Protein AF-A0A5Z4Q2I4-F1 (afdb_monomer_lite)

pLDDT: mean 87.1, std 11.75, range [50.88, 96.56]

Sequence (102 aa):
GKARRIKIDFIGYLKLREDFYNNDTKIYISFGRVLTKERPWFYTSLAMACYGDSTDRAELASFYKKLGYPKIATNLIFRLKGLASYTKKIKLAKMVIKKIFS

Secondary structure (DSSP, 8-state):
-HHHHHHHHHHHHHHIIIIISTT-HHHHHHHHHHHHHHS-HHHHHHHHHHH--HHHHHHHHHHHHHTT--HHHHHHHHHHHHHHHHHHHHHHHHHHHHHH--

Organism: Salmonella enterica (NCBI:txid28901)

Structure (mmCIF, N/CA/C/O backbone):
data_AF-A0A5Z4Q2I4-F1
#
_entry.id   AF-A0A5Z4Q2I4-F1
#
loop_
_atom_site.group_PDB
_atom_site.id
_atom_site.type_symbol
_atom_site.label_atom_id
_atom_site.label_alt_id
_atom_site.label_comp_id
_atom_site.label_asym_id
_atom_site.label_entity_id
_atom_site.label_seq_id
_atom_site.pdbx_PDB_ins_code
_atom_site.Cartn_x
_atom_site.Cartn_y
_atom_site.Cartn_z
_atom_site.occupancy
_atom_site.B_iso_or_equiv
_atom_site.auth_seq_id
_atom_site.auth_comp_id
_atom_site.auth_asym_id
_atom_site.auth_atom_id
_atom_site.pdbx_PDB_model_num
ATOM 1 N N . GLY A 1 1 ? 1.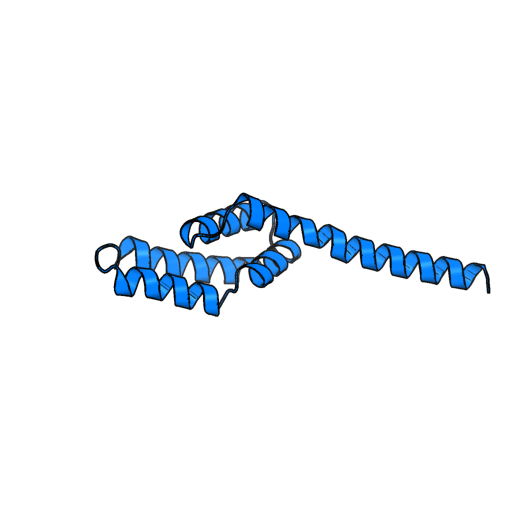033 11.913 -11.631 1.00 77.75 1 GLY A N 1
ATOM 2 C CA . GLY A 1 1 ? 1.287 10.600 -12.267 1.00 77.75 1 GLY A CA 1
ATOM 3 C C . GLY A 1 1 ? 0.501 9.486 -11.588 1.00 77.75 1 GLY A C 1
ATOM 4 O O . GLY A 1 1 ? -0.105 9.735 -10.550 1.00 77.75 1 GLY A O 1
ATOM 5 N N . LYS A 1 2 ? 0.503 8.271 -12.162 1.00 84.00 2 LYS A N 1
ATOM 6 C CA . LYS A 1 2 ? -0.246 7.100 -11.648 1.00 84.00 2 LYS A CA 1
ATOM 7 C C . LYS A 1 2 ? 0.137 6.727 -10.202 1.00 84.00 2 LYS A C 1
ATOM 9 O O . LYS A 1 2 ? -0.755 6.512 -9.392 1.00 84.00 2 LYS A O 1
ATOM 14 N N . ALA A 1 3 ? 1.430 6.755 -9.863 1.00 88.56 3 ALA A N 1
ATOM 15 C CA . ALA A 1 3 ? 1.936 6.507 -8.505 1.00 88.56 3 ALA A CA 1
ATOM 16 C C . ALA A 1 3 ? 1.361 7.486 -7.463 1.00 88.56 3 ALA A C 1
ATOM 18 O O . ALA A 1 3 ? 0.860 7.072 -6.421 1.00 88.56 3 ALA A O 1
ATOM 19 N N . ARG A 1 4 ? 1.323 8.786 -7.793 1.00 91.75 4 ARG A N 1
ATOM 20 C CA . ARG A 1 4 ? 0.747 9.823 -6.920 1.00 91.75 4 ARG A CA 1
ATOM 21 C C . ARG A 1 4 ? -0.736 9.590 -6.617 1.00 91.75 4 ARG A C 1
ATOM 23 O O . ARG A 1 4 ? -1.143 9.816 -5.487 1.00 91.75 4 ARG A O 1
ATOM 30 N N . ARG A 1 5 ? -1.536 9.132 -7.592 1.00 92.44 5 ARG A N 1
ATOM 31 C CA . ARG A 1 5 ? -2.962 8.825 -7.358 1.00 92.44 5 ARG A CA 1
ATOM 32 C C . ARG A 1 5 ? -3.128 7.672 -6.370 1.00 92.44 5 ARG A C 1
ATOM 34 O O . ARG A 1 5 ? -3.879 7.815 -5.421 1.00 92.44 5 ARG A O 1
ATOM 41 N N . ILE A 1 6 ? -2.343 6.603 -6.535 1.00 93.19 6 ILE A N 1
ATOM 42 C CA . ILE A 1 6 ? -2.311 5.489 -5.576 1.00 93.19 6 ILE A CA 1
ATOM 43 C C . ILE A 1 6 ? -1.991 6.019 -4.172 1.00 93.19 6 ILE A C 1
ATOM 45 O O . ILE A 1 6 ? -2.722 5.735 -3.233 1.00 93.19 6 ILE A O 1
ATOM 49 N N . LYS A 1 7 ? -0.944 6.840 -4.023 1.00 94.19 7 LYS A N 1
ATOM 50 C CA . LYS A 1 7 ? -0.565 7.413 -2.721 1.00 94.19 7 LYS A CA 1
ATOM 51 C C . LYS A 1 7 ? -1.680 8.231 -2.073 1.00 94.19 7 LYS A C 1
ATOM 53 O O . LYS A 1 7 ? -1.894 8.084 -0.877 1.00 94.19 7 LYS A O 1
ATOM 58 N N . ILE A 1 8 ? -2.382 9.063 -2.843 1.00 95.00 8 ILE A N 1
ATOM 59 C CA . ILE A 1 8 ? -3.495 9.875 -2.330 1.00 95.00 8 ILE A CA 1
ATOM 60 C C . ILE A 1 8 ? -4.593 8.981 -1.748 1.00 95.00 8 ILE A C 1
ATOM 62 O O . ILE A 1 8 ? -5.033 9.247 -0.633 1.00 95.00 8 ILE A O 1
ATOM 66 N N . ASP A 1 9 ? -4.970 7.904 -2.443 1.00 94.50 9 ASP A N 1
ATOM 67 C CA . ASP A 1 9 ? -5.983 6.970 -1.937 1.00 94.50 9 ASP A CA 1
ATOM 68 C C . ASP A 1 9 ? -5.531 6.359 -0.604 1.00 94.50 9 ASP A C 1
ATOM 70 O O . ASP A 1 9 ? -6.251 6.410 0.391 1.00 94.50 9 ASP A O 1
ATOM 74 N N . PHE A 1 10 ? -4.298 5.844 -0.548 1.00 95.38 10 PHE A N 1
ATOM 75 C CA . PHE A 1 10 ? -3.746 5.265 0.678 1.00 95.38 10 PHE A CA 1
ATOM 76 C C . PHE A 1 10 ? -3.717 6.260 1.836 1.00 95.38 10 PHE A C 1
ATOM 78 O O . PHE A 1 10 ? -4.139 5.916 2.937 1.00 95.38 10 PHE A O 1
ATOM 85 N N . ILE A 1 11 ? -3.246 7.484 1.595 1.00 94.81 11 ILE A N 1
ATOM 86 C CA . ILE A 1 11 ? -3.202 8.536 2.613 1.00 94.81 11 ILE A CA 1
ATOM 87 C C . ILE A 1 11 ? -4.616 8.855 3.098 1.00 94.81 11 ILE A C 1
ATOM 89 O O . ILE A 1 11 ? -4.835 8.888 4.302 1.00 94.81 11 ILE A O 1
ATOM 93 N N . GLY A 1 12 ? -5.579 9.040 2.192 1.00 94.31 12 GLY A N 1
ATOM 94 C CA . GLY A 1 12 ? -6.960 9.369 2.547 1.00 94.31 12 GLY A CA 1
ATOM 95 C C . GLY A 1 12 ? -7.616 8.287 3.403 1.00 94.31 12 GLY A C 1
ATOM 96 O O . GLY A 1 12 ? -8.062 8.560 4.514 1.00 94.31 12 GLY A O 1
ATOM 97 N N . TYR A 1 13 ? -7.616 7.042 2.928 1.00 93.94 13 TYR A N 1
ATOM 98 C CA . TYR A 1 13 ? -8.243 5.921 3.630 1.00 93.94 13 TYR A CA 1
ATOM 99 C C . TYR A 1 13 ? -7.559 5.584 4.962 1.00 93.94 13 TYR A C 1
ATOM 101 O O . TYR A 1 13 ? -8.242 5.287 5.946 1.00 93.94 13 TYR A O 1
ATOM 109 N N . LEU A 1 14 ? -6.221 5.622 5.016 1.00 94.00 14 LEU A N 1
ATOM 110 C CA . LEU A 1 14 ? -5.489 5.357 6.257 1.00 94.00 14 LEU A CA 1
ATOM 111 C C . LEU A 1 14 ? -5.669 6.490 7.267 1.00 94.00 14 LEU A C 1
ATOM 113 O O . LEU A 1 14 ? -5.885 6.204 8.437 1.00 94.00 14 LEU A O 1
ATOM 117 N N . LYS A 1 15 ? -5.660 7.750 6.826 1.00 93.50 15 LYS A N 1
ATOM 118 C CA . LYS A 1 15 ? -5.918 8.890 7.706 1.00 93.50 15 LYS A CA 1
ATOM 119 C C . LYS A 1 15 ? -7.338 8.853 8.263 1.00 93.50 15 LYS A C 1
ATOM 121 O O . LYS A 1 15 ? -7.527 9.014 9.458 1.00 93.50 15 LYS A O 1
ATOM 126 N N . LEU A 1 16 ? -8.336 8.561 7.423 1.00 91.81 16 LEU A N 1
ATOM 127 C CA . LEU A 1 16 ? -9.723 8.438 7.874 1.00 91.81 16 LEU A CA 1
ATOM 128 C C . LEU A 1 16 ? -9.866 7.384 8.973 1.00 91.81 16 LEU A C 1
ATOM 130 O O . LEU A 1 16 ? -10.428 7.670 10.028 1.00 91.81 16 LEU A O 1
ATOM 134 N N . ARG A 1 17 ? -9.327 6.178 8.763 1.00 93.06 17 ARG A N 1
ATOM 135 C CA . ARG A 1 17 ? -9.442 5.118 9.773 1.00 93.06 17 ARG A CA 1
ATOM 136 C C . ARG A 1 17 ? -8.604 5.396 11.028 1.00 93.06 17 ARG A C 1
ATOM 138 O O . ARG A 1 17 ? -9.071 5.085 12.113 1.00 93.06 17 ARG A O 1
ATOM 145 N N . GLU A 1 18 ? -7.393 5.940 10.897 1.00 92.50 18 GLU A N 1
ATOM 146 C CA . GLU A 1 18 ? -6.470 6.156 12.026 1.00 92.50 18 GLU A CA 1
ATOM 147 C C . GLU A 1 18 ? -6.856 7.376 12.872 1.00 92.50 18 GLU A C 1
ATOM 149 O O . GLU A 1 18 ? -6.786 7.296 14.096 1.00 92.50 18 GLU A O 1
ATOM 154 N N . ASP A 1 19 ? -7.312 8.462 12.247 1.00 92.25 19 ASP A N 1
ATOM 155 C CA . ASP A 1 19 ? -7.565 9.724 12.949 1.00 92.25 19 ASP A CA 1
ATOM 156 C C . ASP A 1 19 ? -9.005 9.814 13.478 1.00 92.25 19 ASP A C 1
ATOM 158 O O . ASP A 1 19 ? -9.223 10.328 14.571 1.00 92.25 19 ASP A O 1
ATOM 162 N N . PHE A 1 20 ? -9.996 9.319 12.724 1.00 89.75 20 PHE A N 1
ATOM 163 C CA . PHE A 1 20 ? -11.416 9.528 13.053 1.00 89.75 20 PHE A CA 1
ATOM 164 C C . PHE A 1 20 ? -12.105 8.292 13.632 1.00 89.75 20 PHE A C 1
ATOM 166 O O . PHE A 1 20 ? -13.031 8.424 14.428 1.00 89.75 20 PHE A O 1
ATOM 173 N N . TYR A 1 21 ? -11.673 7.091 13.240 1.00 90.50 21 TYR A N 1
ATOM 174 C CA . TYR A 1 21 ? -12.382 5.846 13.559 1.00 90.50 21 TYR A CA 1
ATOM 175 C C . TYR A 1 21 ? -11.523 4.831 14.319 1.00 90.50 21 TYR A C 1
ATOM 177 O O . TYR A 1 21 ? -11.831 3.643 14.294 1.00 90.50 21 TYR A O 1
ATOM 185 N N . ASN A 1 22 ? -10.459 5.258 15.010 1.00 91.06 22 ASN A N 1
ATOM 186 C CA . ASN A 1 22 ? -9.600 4.318 15.744 1.00 91.06 22 ASN A CA 1
ATOM 187 C C . ASN A 1 22 ? -10.333 3.582 16.885 1.00 91.06 22 ASN A C 1
ATOM 189 O O . ASN A 1 22 ? -9.966 2.454 17.205 1.00 91.06 22 ASN A O 1
ATOM 193 N N . ASN A 1 23 ? -11.389 4.192 17.435 1.00 92.94 23 ASN A N 1
ATOM 194 C CA . ASN A 1 23 ? -12.187 3.657 18.537 1.00 92.94 23 ASN A CA 1
ATOM 195 C C . ASN A 1 23 ? -13.343 2.765 18.051 1.00 92.94 23 ASN A C 1
ATOM 197 O O . ASN A 1 23 ? -13.903 2.009 18.842 1.00 92.94 23 ASN A O 1
ATOM 201 N N . ASP A 1 24 ? -13.699 2.819 16.760 1.00 94.06 24 ASP A N 1
ATOM 202 C CA . ASP A 1 24 ? -14.695 1.929 16.156 1.00 94.06 24 ASP A CA 1
ATOM 203 C C . ASP A 1 24 ? -13.996 0.861 15.311 1.00 94.06 24 ASP A C 1
ATOM 205 O O . ASP A 1 24 ? -13.718 1.036 14.122 1.00 94.06 24 ASP A O 1
ATOM 209 N N . THR A 1 25 ? -13.746 -0.295 15.923 1.00 92.88 25 THR A N 1
ATOM 210 C CA . THR A 1 25 ? -13.057 -1.419 15.279 1.00 92.88 25 THR A CA 1
ATOM 211 C C . THR A 1 25 ? -13.741 -1.884 13.988 1.00 92.88 25 THR A C 1
ATOM 213 O O . THR A 1 25 ? -13.061 -2.289 13.039 1.00 92.88 25 THR A O 1
ATOM 216 N N . LYS A 1 26 ? -15.080 -1.835 13.906 1.00 94.50 26 LYS A N 1
ATOM 217 C CA . LYS A 1 26 ? -15.812 -2.302 12.717 1.00 94.50 26 LYS A CA 1
ATOM 218 C C . LYS A 1 26 ? -15.583 -1.356 11.545 1.00 94.50 26 LYS A C 1
ATOM 220 O O . LYS A 1 26 ? -15.248 -1.815 10.445 1.00 94.50 26 LYS A O 1
ATOM 225 N N . ILE A 1 27 ? -15.722 -0.054 11.773 1.00 92.12 27 ILE A N 1
ATOM 226 C CA . ILE A 1 27 ? -15.488 0.970 10.751 1.00 92.12 27 ILE A CA 1
ATOM 227 C C . ILE A 1 27 ? -14.001 1.002 10.377 1.00 92.12 27 ILE A C 1
ATOM 229 O O . ILE A 1 27 ? -13.659 0.978 9.189 1.00 92.12 27 ILE A O 1
ATOM 233 N N . TYR A 1 28 ? -13.111 0.922 11.370 1.00 93.44 28 TYR A N 1
ATOM 234 C CA . TYR A 1 28 ? -11.663 0.869 11.184 1.00 93.44 28 TYR A CA 1
ATOM 235 C C . TYR A 1 28 ? -11.235 -0.246 10.225 1.00 93.44 28 TYR A C 1
ATOM 237 O O . TYR A 1 28 ? -10.441 -0.019 9.307 1.00 93.44 28 TYR A O 1
ATOM 245 N N . ILE A 1 29 ? -11.740 -1.467 10.423 1.00 93.31 29 ILE A N 1
ATOM 246 C CA . ILE A 1 29 ? -11.443 -2.614 9.553 1.00 93.31 29 ILE A CA 1
ATOM 247 C C . ILE A 1 29 ? -12.077 -2.425 8.169 1.00 93.31 29 ILE A C 1
ATOM 249 O O . ILE A 1 29 ? -11.456 -2.760 7.156 1.00 93.31 29 ILE A O 1
ATOM 253 N N . SER A 1 30 ? -13.291 -1.876 8.109 1.00 94.00 30 SER A N 1
ATOM 254 C CA . SER A 1 30 ? -14.036 -1.703 6.859 1.00 94.00 30 SER A CA 1
ATOM 255 C C . SER A 1 30 ? -13.316 -0.782 5.877 1.00 94.00 30 SER A C 1
ATOM 257 O O . SER A 1 30 ? -13.173 -1.153 4.713 1.00 94.00 30 SER A O 1
ATOM 259 N N . PHE A 1 31 ? -12.746 0.338 6.332 1.00 93.31 31 PHE A N 1
ATOM 260 C CA . PHE A 1 31 ? -11.941 1.209 5.467 1.00 93.31 31 PHE A CA 1
ATOM 261 C C . PHE A 1 31 ? -10.709 0.503 4.886 1.00 93.31 31 PHE A C 1
ATOM 263 O O . PHE A 1 31 ? -10.420 0.640 3.698 1.00 93.31 31 PHE A O 1
ATOM 270 N N . GLY A 1 32 ? -10.015 -0.317 5.685 1.00 92.88 32 GLY A N 1
ATOM 271 C CA . GLY A 1 32 ? -8.903 -1.132 5.185 1.00 92.88 32 GLY A CA 1
ATOM 272 C C . GLY A 1 32 ? -9.345 -2.148 4.122 1.00 92.88 32 GLY A C 1
ATOM 273 O O . GLY A 1 32 ? -8.652 -2.364 3.125 1.00 92.88 32 GLY A O 1
ATOM 274 N N . ARG A 1 33 ? -10.530 -2.748 4.292 1.00 94.00 33 ARG A N 1
ATOM 275 C CA . ARG A 1 33 ? -11.120 -3.679 3.316 1.00 94.00 33 ARG A CA 1
ATOM 276 C C . ARG A 1 33 ? -11.546 -2.986 2.022 1.00 94.00 33 ARG A C 1
ATOM 278 O O . ARG A 1 33 ? -11.315 -3.537 0.951 1.00 94.00 33 ARG A O 1
ATOM 285 N N . VAL A 1 34 ? -12.139 -1.797 2.101 1.00 95.25 34 VAL A N 1
ATOM 286 C CA . VAL A 1 34 ? -12.496 -1.003 0.913 1.00 95.25 34 VAL A CA 1
ATOM 287 C C . VAL A 1 34 ? -11.236 -0.647 0.128 1.00 95.25 34 VAL A C 1
ATOM 289 O O . VAL A 1 34 ? -11.134 -0.989 -1.049 1.00 95.25 34 VAL A O 1
ATOM 292 N N . LEU A 1 35 ? -10.221 -0.099 0.801 1.00 95.25 35 LEU A N 1
ATOM 293 C CA . LEU A 1 35 ? -8.951 0.255 0.170 1.00 95.25 35 LEU A CA 1
ATOM 294 C C . LEU A 1 35 ? -8.279 -0.949 -0.507 1.00 95.25 35 LEU A C 1
ATOM 296 O O . LEU A 1 35 ? -7.780 -0.831 -1.621 1.00 95.25 35 LEU A O 1
ATOM 300 N N . THR A 1 36 ? -8.278 -2.125 0.125 1.00 95.00 36 THR A N 1
ATOM 301 C CA . THR A 1 36 ? -7.680 -3.335 -0.474 1.00 95.00 36 THR A CA 1
ATOM 302 C C . THR A 1 36 ? -8.491 -3.915 -1.633 1.00 95.00 36 THR A C 1
ATOM 304 O O . THR A 1 36 ? -7.904 -4.575 -2.488 1.00 95.00 36 THR A O 1
ATOM 307 N N . LYS A 1 37 ? -9.800 -3.644 -1.720 1.00 95.38 37 LYS A N 1
ATOM 308 C CA . LYS A 1 37 ? -10.615 -3.961 -2.905 1.00 95.38 37 LYS A CA 1
ATOM 309 C C . LYS A 1 37 ? -10.334 -3.003 -4.064 1.00 95.38 37 LYS A C 1
ATOM 311 O O . LYS A 1 37 ? -10.180 -3.456 -5.193 1.00 95.38 37 LYS A O 1
ATOM 316 N N . GLU A 1 38 ? -10.230 -1.703 -3.794 1.00 94.00 38 GLU A N 1
ATOM 317 C CA . GLU A 1 38 ? -9.947 -0.681 -4.819 1.00 94.00 38 GLU A CA 1
ATOM 318 C C . GLU A 1 38 ? -8.493 -0.712 -5.308 1.00 94.00 38 GLU A C 1
ATOM 320 O O . GLU A 1 38 ? -8.192 -0.459 -6.480 1.00 94.00 38 GLU A O 1
ATOM 325 N N . ARG A 1 39 ? -7.574 -1.035 -4.396 1.00 94.44 39 ARG A N 1
ATOM 326 C CA . ARG A 1 39 ? -6.134 -1.144 -4.624 1.00 94.44 39 ARG A CA 1
ATOM 327 C C . ARG A 1 39 ? -5.641 -2.520 -4.166 1.00 94.44 39 ARG A C 1
ATOM 329 O O . ARG A 1 39 ? -4.956 -2.620 -3.139 1.00 94.44 39 ARG A O 1
ATOM 336 N N . PRO A 1 40 ? -5.934 -3.593 -4.930 1.00 95.50 40 PRO A N 1
ATOM 337 C CA . PRO A 1 40 ? -5.467 -4.937 -4.607 1.00 95.50 40 PRO A CA 1
ATOM 338 C C . PRO A 1 40 ? -3.953 -4.968 -4.438 1.00 95.50 40 PRO A C 1
ATOM 340 O O . PRO A 1 40 ? -3.229 -4.432 -5.282 1.00 95.50 40 PRO A O 1
ATOM 343 N N . TRP A 1 41 ? -3.486 -5.601 -3.359 1.00 95.56 41 TRP A N 1
ATOM 344 C CA . TRP A 1 41 ? -2.083 -5.592 -2.938 1.00 95.56 41 TRP A CA 1
ATOM 345 C C . TRP A 1 41 ? -1.119 -5.934 -4.072 1.00 95.56 41 TRP A C 1
ATOM 347 O O . TRP A 1 41 ? -0.289 -5.114 -4.453 1.00 95.56 41 TRP A O 1
ATOM 357 N N . PHE A 1 42 ? -1.293 -7.103 -4.684 1.00 93.12 42 PHE A N 1
ATOM 358 C CA . PHE A 1 42 ? -0.373 -7.592 -5.705 1.00 93.12 42 PHE A CA 1
ATOM 359 C C . PHE A 1 42 ? -0.299 -6.682 -6.943 1.00 93.12 42 PHE A C 1
ATOM 361 O O . PHE A 1 42 ? 0.781 -6.235 -7.337 1.00 93.12 42 PHE A O 1
ATOM 368 N N . TYR A 1 43 ? -1.450 -6.364 -7.542 1.00 90.62 43 TYR A N 1
ATOM 369 C CA . TYR A 1 43 ? -1.517 -5.577 -8.777 1.00 90.62 43 TYR A CA 1
ATOM 370 C C . TYR A 1 43 ? -1.081 -4.128 -8.575 1.00 90.62 43 TYR A C 1
ATOM 372 O O . TYR A 1 43 ? -0.382 -3.562 -9.416 1.00 90.62 43 TYR A O 1
ATOM 380 N N . THR A 1 44 ? -1.449 -3.535 -7.442 1.00 94.56 44 THR A N 1
ATOM 381 C CA . THR A 1 44 ? -1.059 -2.164 -7.109 1.00 94.56 44 THR A CA 1
ATOM 382 C C . THR A 1 44 ? 0.437 -2.082 -6.837 1.00 94.56 44 THR A C 1
ATOM 384 O O . THR A 1 44 ? 1.096 -1.164 -7.326 1.00 94.56 44 THR A O 1
ATOM 387 N N . SER A 1 45 ? 1.008 -3.066 -6.135 1.00 94.19 45 SER A N 1
ATOM 388 C CA . SER A 1 45 ? 2.453 -3.157 -5.940 1.00 94.19 45 SER A CA 1
ATOM 389 C C . SER A 1 45 ? 3.201 -3.310 -7.264 1.00 94.19 45 SER A C 1
ATOM 391 O O . SER A 1 45 ? 4.211 -2.638 -7.472 1.00 94.19 45 SER A O 1
ATOM 393 N N . LEU A 1 46 ? 2.690 -4.113 -8.200 1.00 91.44 46 LEU A N 1
ATOM 394 C CA . LEU A 1 46 ? 3.279 -4.242 -9.535 1.00 91.44 46 LEU A CA 1
ATOM 395 C C . LEU A 1 46 ? 3.188 -2.931 -10.336 1.00 91.44 46 LEU A C 1
ATOM 397 O O . LEU A 1 46 ? 4.166 -2.509 -10.955 1.00 91.44 46 LEU A O 1
ATOM 401 N N . ALA A 1 47 ? 2.044 -2.245 -10.288 1.00 90.81 47 ALA A N 1
ATOM 402 C CA . ALA A 1 47 ? 1.881 -0.937 -10.916 1.00 90.81 47 ALA A CA 1
ATOM 403 C C . ALA A 1 47 ? 2.857 0.094 -10.326 1.00 90.81 47 ALA A C 1
ATOM 405 O O . ALA A 1 47 ? 3.496 0.837 -11.073 1.00 90.81 47 ALA A O 1
ATOM 406 N N . MET A 1 48 ? 3.031 0.105 -9.004 1.00 93.12 48 MET A N 1
ATOM 407 C CA . MET A 1 48 ? 3.988 0.983 -8.336 1.00 93.12 48 MET A CA 1
ATOM 408 C C . MET A 1 48 ? 5.433 0.643 -8.699 1.00 93.12 48 MET A C 1
ATOM 410 O O . MET A 1 48 ? 6.241 1.545 -8.885 1.00 93.12 48 MET A O 1
ATOM 414 N N . ALA A 1 49 ? 5.760 -0.635 -8.899 1.00 91.00 49 ALA A N 1
ATOM 415 C CA . ALA A 1 49 ? 7.062 -1.025 -9.429 1.00 91.00 49 ALA A CA 1
ATOM 416 C C . ALA A 1 49 ? 7.322 -0.378 -10.799 1.00 91.00 49 ALA A C 1
ATOM 418 O O . ALA A 1 49 ? 8.427 0.091 -11.086 1.00 91.00 49 ALA A O 1
ATOM 419 N N . CYS A 1 5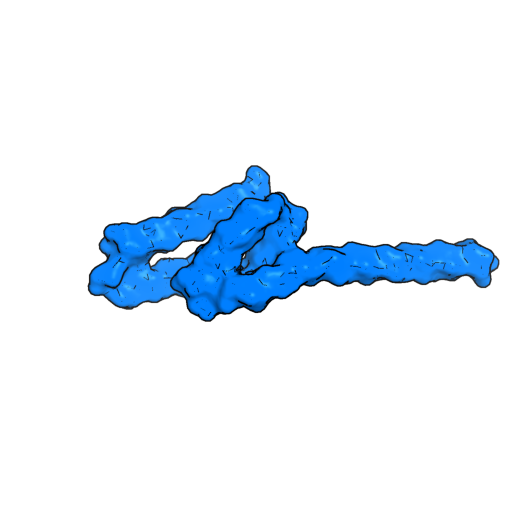0 ? 6.302 -0.352 -11.661 1.00 87.81 50 CYS A N 1
ATOM 420 C CA . CYS A 1 50 ? 6.383 0.202 -13.008 1.00 87.81 50 CYS A CA 1
ATOM 421 C C . CYS A 1 50 ? 6.500 1.728 -13.028 1.00 87.81 50 CYS A C 1
ATOM 423 O O . CYS A 1 50 ? 7.349 2.233 -13.764 1.00 87.81 50 CYS A O 1
ATOM 425 N N . TYR A 1 51 ? 5.684 2.425 -12.235 1.00 87.44 51 TYR A N 1
ATOM 426 C CA . TYR A 1 51 ? 5.464 3.870 -12.356 1.00 87.44 51 TYR A CA 1
ATOM 427 C C . TYR A 1 51 ? 5.992 4.724 -11.197 1.00 87.44 51 TYR A C 1
ATOM 429 O O . TYR A 1 51 ? 6.027 5.942 -11.349 1.00 87.44 51 TYR A O 1
ATOM 437 N N . GLY A 1 52 ? 6.321 4.127 -10.051 1.00 88.75 52 GLY A N 1
ATOM 438 C CA . GLY A 1 52 ? 6.805 4.830 -8.863 1.00 88.75 52 GLY A CA 1
ATOM 439 C C . GLY A 1 52 ? 8.326 4.811 -8.748 1.00 88.75 52 GLY A C 1
ATOM 440 O O . GLY A 1 52 ? 9.000 3.902 -9.249 1.00 88.75 52 GLY A O 1
ATOM 441 N N . ASP A 1 53 ? 8.866 5.810 -8.061 1.00 91.12 53 ASP A N 1
ATOM 442 C CA . ASP A 1 53 ? 10.282 5.862 -7.704 1.00 91.12 53 ASP A CA 1
ATOM 443 C C . ASP A 1 53 ? 10.594 4.980 -6.473 1.00 91.12 53 ASP A C 1
ATOM 445 O O . ASP A 1 53 ? 9.797 4.135 -6.050 1.00 91.12 53 ASP A O 1
ATOM 449 N N . SER A 1 54 ? 11.819 5.045 -5.946 1.00 90.06 54 SER A N 1
ATOM 450 C CA . SER A 1 54 ? 12.200 4.293 -4.737 1.00 90.06 54 SER A CA 1
ATOM 451 C C . SER A 1 54 ? 11.409 4.710 -3.497 1.00 90.06 54 SER A C 1
ATOM 453 O O . SER A 1 54 ? 11.075 3.851 -2.680 1.00 90.06 54 SER A O 1
ATOM 455 N N . THR A 1 55 ? 11.094 5.995 -3.373 1.00 93.81 55 THR A N 1
ATOM 456 C CA . THR A 1 55 ? 10.386 6.572 -2.229 1.00 93.81 55 THR A CA 1
ATOM 457 C C . THR A 1 55 ? 8.928 6.132 -2.236 1.00 93.81 55 THR A C 1
ATOM 459 O O . THR A 1 55 ? 8.444 5.582 -1.248 1.00 93.81 55 THR A O 1
ATOM 462 N N . ASP A 1 56 ? 8.260 6.229 -3.386 1.00 93.69 56 ASP A N 1
ATOM 463 C CA . ASP A 1 56 ? 6.883 5.776 -3.577 1.00 93.69 56 ASP A CA 1
ATOM 464 C C . ASP A 1 56 ? 6.718 4.286 -3.242 1.00 93.69 56 ASP A C 1
ATOM 466 O O . ASP A 1 56 ? 5.744 3.873 -2.607 1.00 93.69 56 ASP A O 1
ATOM 470 N N . ARG A 1 57 ? 7.697 3.461 -3.634 1.00 94.56 57 ARG A N 1
ATOM 471 C CA . ARG A 1 57 ? 7.728 2.029 -3.304 1.00 94.56 57 ARG A CA 1
ATOM 472 C C . ARG A 1 57 ? 7.885 1.795 -1.799 1.00 94.56 57 ARG A C 1
ATOM 474 O O . ARG A 1 57 ? 7.173 0.963 -1.234 1.00 94.56 57 ARG A O 1
ATOM 481 N N . ALA A 1 58 ? 8.791 2.521 -1.144 1.00 94.94 58 ALA A N 1
ATOM 482 C CA . ALA A 1 58 ? 9.027 2.396 0.293 1.00 94.94 58 ALA A CA 1
ATOM 483 C C . ALA A 1 58 ? 7.801 2.811 1.127 1.00 94.94 58 ALA A C 1
ATOM 485 O O . ALA A 1 58 ? 7.461 2.136 2.108 1.00 94.94 58 ALA A O 1
ATOM 486 N N . GLU A 1 59 ? 7.118 3.878 0.714 1.00 95.06 59 GLU A N 1
ATOM 487 C CA . GLU A 1 59 ? 5.866 4.331 1.317 1.00 95.06 59 GLU A CA 1
ATOM 488 C C . GLU A 1 59 ? 4.749 3.309 1.116 1.00 95.06 59 GLU A C 1
ATOM 490 O O . GLU A 1 59 ? 4.143 2.869 2.094 1.00 95.06 59 GLU A O 1
ATOM 495 N N . LEU A 1 60 ? 4.532 2.842 -0.119 1.00 96.12 60 LEU A N 1
ATOM 496 C CA . LEU A 1 60 ? 3.480 1.871 -0.418 1.00 96.12 60 LEU A CA 1
ATOM 497 C C . LEU A 1 60 ? 3.654 0.571 0.380 1.00 96.12 60 LEU A C 1
ATOM 499 O O . LEU A 1 60 ? 2.686 0.032 0.914 1.00 96.12 60 LEU A O 1
ATOM 503 N N . ALA A 1 61 ? 4.886 0.077 0.516 1.00 96.56 61 ALA A N 1
ATOM 504 C CA . ALA A 1 61 ? 5.158 -1.105 1.330 1.00 96.56 61 ALA A CA 1
ATOM 505 C C . ALA A 1 61 ? 4.885 -0.871 2.825 1.00 96.56 61 ALA A C 1
ATOM 507 O O . ALA A 1 61 ? 4.500 -1.797 3.539 1.00 96.56 61 ALA A O 1
ATOM 508 N N . SER A 1 62 ? 5.059 0.361 3.303 1.00 96.31 62 SER A N 1
ATOM 509 C CA . SER A 1 62 ? 4.734 0.738 4.681 1.00 96.31 62 SER A CA 1
ATOM 510 C C . SER A 1 62 ? 3.219 0.868 4.883 1.00 96.31 62 SER A C 1
ATOM 512 O O . SER A 1 62 ? 2.705 0.422 5.906 1.00 96.31 62 SER A O 1
ATOM 514 N N . PHE A 1 63 ? 2.483 1.369 3.890 1.00 95.88 63 PHE A N 1
ATOM 515 C CA . PHE A 1 63 ? 1.021 1.392 3.916 1.00 95.88 63 PHE A CA 1
ATOM 516 C C . PHE A 1 63 ? 0.410 -0.008 3.920 1.00 95.88 63 PHE A C 1
ATOM 518 O O . PHE A 1 63 ? -0.442 -0.309 4.752 1.00 95.88 63 PHE A O 1
ATOM 525 N N . TYR A 1 64 ? 0.880 -0.904 3.054 1.00 96.50 64 TYR A N 1
ATOM 526 C CA . TYR A 1 64 ? 0.400 -2.284 3.042 1.00 96.50 64 TYR A CA 1
ATOM 527 C C . TYR A 1 64 ? 0.750 -3.050 4.323 1.00 96.50 64 TYR A C 1
ATOM 529 O O . TYR A 1 64 ? -0.052 -3.873 4.764 1.00 96.50 64 TYR A O 1
ATOM 537 N N . LYS A 1 65 ? 1.864 -2.712 4.991 1.00 96.31 65 LYS A N 1
ATOM 538 C CA . LYS A 1 65 ? 2.174 -3.221 6.338 1.00 96.31 65 LYS A CA 1
ATOM 539 C C . LYS A 1 65 ? 1.072 -2.887 7.347 1.00 96.31 65 LYS A C 1
ATOM 541 O O . LYS A 1 65 ? 0.674 -3.765 8.105 1.00 96.31 65 LYS A O 1
ATOM 546 N N . LYS A 1 66 ? 0.524 -1.666 7.312 1.00 93.75 66 LYS A N 1
ATOM 547 C CA . LYS A 1 66 ? -0.615 -1.251 8.159 1.00 93.75 66 LYS A CA 1
ATOM 548 C C . LYS A 1 66 ? -1.922 -1.993 7.835 1.00 93.75 66 LYS A C 1
ATOM 550 O O . LYS A 1 66 ? -2.853 -1.998 8.635 1.00 93.75 66 LYS A O 1
ATOM 555 N N . LEU A 1 67 ? -2.006 -2.617 6.661 1.00 93.62 67 LEU A N 1
ATOM 556 C CA . LEU A 1 67 ? -3.152 -3.412 6.207 1.00 93.62 67 LEU A CA 1
ATOM 557 C C . LEU A 1 67 ? -2.949 -4.923 6.411 1.00 93.62 67 LEU A C 1
ATOM 559 O O . LEU A 1 67 ? -3.779 -5.705 5.958 1.00 93.62 67 LEU A O 1
ATOM 563 N N . GLY A 1 68 ? -1.864 -5.333 7.079 1.00 93.88 68 GLY A N 1
ATOM 564 C CA . GLY A 1 68 ? -1.571 -6.734 7.395 1.00 93.88 68 GLY A CA 1
ATOM 565 C C . GLY A 1 68 ? -0.690 -7.463 6.376 1.00 93.88 68 GLY A C 1
ATOM 566 O O . GLY A 1 68 ? -0.425 -8.649 6.546 1.00 93.88 68 GLY A O 1
ATOM 567 N N . TYR A 1 69 ? -0.190 -6.784 5.339 1.00 95.19 69 TYR A N 1
ATOM 568 C CA . TYR A 1 69 ? 0.685 -7.407 4.342 1.00 95.19 69 TYR A CA 1
ATOM 569 C C . TYR A 1 69 ? 2.166 -7.221 4.698 1.00 95.19 69 TYR A C 1
ATOM 571 O O . TYR A 1 69 ? 2.606 -6.099 4.959 1.00 95.19 69 TYR A O 1
ATOM 579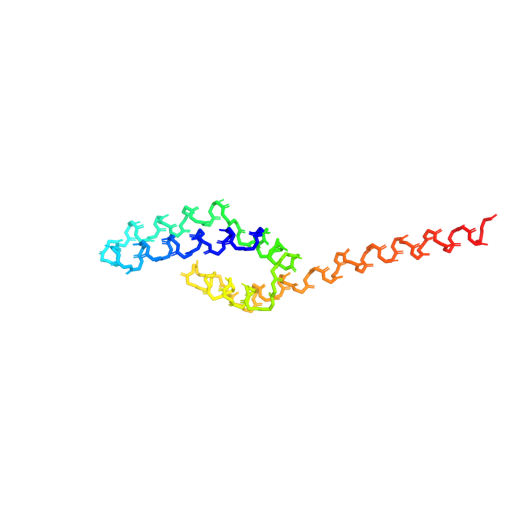 N N . PRO A 1 70 ? 2.999 -8.273 4.647 1.00 94.75 70 PRO A N 1
ATOM 580 C CA . PRO A 1 70 ? 4.413 -8.146 4.974 1.00 94.75 70 PRO A CA 1
ATOM 581 C C . PRO A 1 70 ? 5.156 -7.173 4.044 1.00 94.75 70 PRO A C 1
ATOM 583 O O . PRO A 1 70 ? 5.106 -7.277 2.811 1.00 94.75 70 PRO A O 1
ATOM 586 N N . LYS A 1 71 ? 5.941 -6.260 4.635 1.00 94.50 71 LYS A N 1
ATOM 587 C CA . LYS A 1 71 ? 6.794 -5.316 3.887 1.00 94.50 71 LYS A CA 1
ATOM 588 C C . LYS A 1 71 ? 7.795 -6.052 2.986 1.00 94.50 71 LYS A C 1
ATOM 590 O O . LYS A 1 71 ? 8.016 -5.643 1.850 1.00 94.50 71 LYS 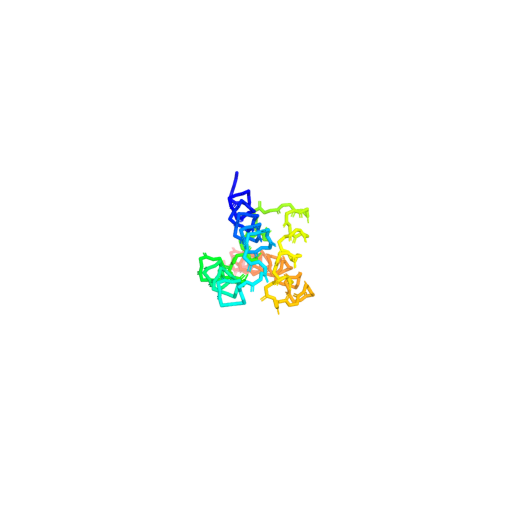A O 1
ATOM 595 N N . ILE A 1 72 ? 8.347 -7.169 3.469 1.00 93.62 72 ILE A N 1
ATOM 596 C CA . ILE A 1 72 ? 9.293 -8.025 2.731 1.00 93.62 72 ILE A CA 1
ATOM 597 C C . ILE A 1 72 ? 8.641 -8.594 1.464 1.00 93.62 72 ILE A C 1
ATOM 599 O O . ILE A 1 72 ? 9.199 -8.458 0.377 1.00 93.62 72 ILE A O 1
ATOM 603 N N . ALA A 1 73 ? 7.435 -9.158 1.583 1.00 93.31 73 ALA A N 1
ATOM 604 C CA . ALA A 1 73 ? 6.694 -9.699 0.444 1.00 93.31 73 ALA A CA 1
ATOM 605 C C . ALA A 1 73 ? 6.341 -8.601 -0.574 1.00 93.31 73 ALA A C 1
ATOM 607 O O . ALA A 1 73 ? 6.501 -8.782 -1.778 1.00 93.31 73 ALA A O 1
ATOM 608 N N . THR A 1 74 ? 5.950 -7.420 -0.093 1.00 94.25 74 THR A N 1
ATOM 609 C CA . THR A 1 74 ? 5.661 -6.269 -0.963 1.00 94.25 74 THR A CA 1
ATOM 610 C C . THR A 1 74 ? 6.903 -5.819 -1.741 1.00 94.25 74 THR A C 1
ATOM 612 O O . THR A 1 74 ? 6.845 -5.589 -2.949 1.00 94.25 74 THR A O 1
ATOM 615 N N . ASN A 1 75 ? 8.058 -5.772 -1.073 1.00 93.19 75 ASN A N 1
ATOM 616 C CA . ASN A 1 75 ? 9.335 -5.451 -1.707 1.00 93.19 75 ASN A CA 1
ATOM 617 C C . ASN A 1 75 ? 9.766 -6.501 -2.739 1.00 93.19 75 ASN A C 1
ATOM 619 O O . ASN A 1 75 ? 10.370 -6.143 -3.752 1.00 93.19 75 ASN A O 1
ATOM 623 N N . LEU A 1 76 ? 9.446 -7.779 -2.514 1.00 92.38 76 LEU A N 1
ATOM 624 C CA . LEU A 1 76 ? 9.686 -8.841 -3.489 1.00 92.38 76 LEU A CA 1
ATOM 625 C C . LEU A 1 76 ? 8.880 -8.601 -4.774 1.00 92.38 76 LEU A C 1
ATOM 627 O O . LEU A 1 76 ? 9.444 -8.684 -5.864 1.00 92.38 76 LEU A O 1
ATOM 631 N N . ILE A 1 77 ? 7.606 -8.204 -4.658 1.00 92.25 77 ILE A N 1
ATOM 632 C CA . ILE A 1 77 ? 6.753 -7.882 -5.816 1.00 92.25 77 ILE A CA 1
ATOM 633 C C . ILE A 1 77 ? 7.358 -6.746 -6.649 1.00 92.25 77 ILE A C 1
ATOM 635 O O . ILE A 1 77 ? 7.370 -6.818 -7.878 1.00 92.25 77 ILE A O 1
ATOM 639 N N . PHE A 1 78 ? 7.945 -5.727 -6.014 1.00 91.12 78 PHE A N 1
ATOM 640 C CA . PHE A 1 78 ? 8.597 -4.638 -6.749 1.00 91.12 78 PHE A CA 1
ATOM 641 C C . PHE A 1 78 ? 9.763 -5.099 -7.627 1.00 91.12 78 PHE A C 1
ATOM 643 O O . PHE A 1 78 ? 10.037 -4.487 -8.662 1.00 91.12 78 PHE A O 1
ATOM 650 N N . ARG A 1 79 ? 10.441 -6.187 -7.248 1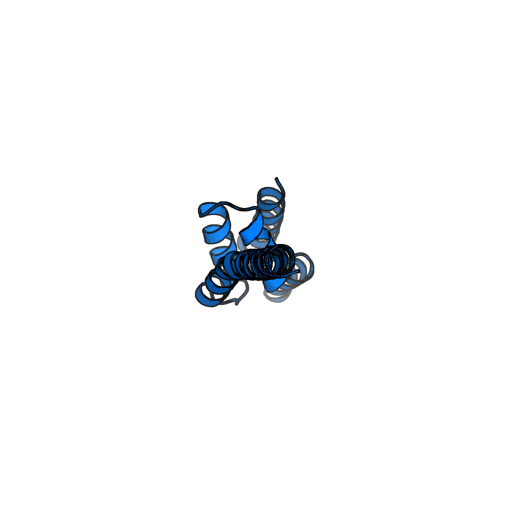.00 87.56 79 ARG A N 1
ATOM 651 C CA . ARG A 1 79 ? 11.544 -6.768 -8.024 1.00 87.56 79 ARG A CA 1
ATOM 652 C C . ARG A 1 79 ? 11.047 -7.559 -9.240 1.00 87.56 79 ARG A C 1
ATOM 654 O O . ARG A 1 79 ? 11.794 -7.699 -10.208 1.00 87.56 79 ARG A O 1
ATOM 661 N N . LEU A 1 80 ? 9.778 -7.982 -9.262 1.00 82.06 80 LEU A N 1
ATOM 662 C CA . LEU A 1 80 ? 9.183 -8.717 -10.389 1.00 82.06 80 LEU A CA 1
ATOM 663 C C . LEU A 1 80 ? 9.095 -7.884 -11.680 1.00 82.06 80 LEU A C 1
ATOM 665 O O . LEU A 1 80 ? 9.064 -8.455 -12.769 1.00 82.06 80 LEU A O 1
ATOM 669 N N . LYS A 1 81 ? 9.152 -6.544 -11.605 1.00 70.50 81 LYS A N 1
ATOM 670 C CA . LYS A 1 81 ? 9.307 -5.688 -12.799 1.00 70.50 81 LYS A CA 1
ATOM 671 C C . LYS A 1 81 ? 10.533 -6.077 -13.628 1.00 70.50 81 LYS A C 1
ATOM 673 O O . LYS A 1 81 ? 10.474 -6.044 -14.856 1.00 70.50 81 LYS A O 1
ATOM 678 N N . GLY A 1 82 ? 11.626 -6.457 -12.962 1.00 62.78 82 GLY A N 1
ATOM 679 C CA . GLY A 1 82 ? 12.827 -6.950 -13.628 1.00 62.78 82 GLY A CA 1
ATOM 680 C C . GLY A 1 82 ? 12.540 -8.215 -14.434 1.00 62.78 82 GLY A C 1
ATOM 681 O O . GLY A 1 82 ? 12.915 -8.302 -15.595 1.00 62.78 82 GLY A O 1
ATOM 682 N N . LEU A 1 83 ? 11.785 -9.165 -13.883 1.00 59.59 83 LEU A N 1
ATOM 683 C CA . LEU A 1 83 ? 11.453 -10.415 -14.579 1.00 59.59 83 LEU A CA 1
ATOM 684 C C . LEU A 1 83 ? 10.592 -10.181 -15.833 1.00 59.59 83 LEU A C 1
ATOM 686 O O . LEU A 1 83 ? 10.806 -10.814 -16.868 1.00 59.59 83 LEU A O 1
ATOM 690 N N . ALA A 1 84 ? 9.669 -9.217 -15.790 1.00 56.81 84 ALA A N 1
ATOM 691 C CA . ALA A 1 84 ? 8.873 -8.835 -16.958 1.00 56.81 84 ALA A CA 1
ATOM 692 C C . ALA A 1 84 ? 9.716 -8.189 -18.081 1.00 56.81 84 ALA A C 1
ATOM 694 O O . ALA A 1 84 ? 9.396 -8.339 -19.262 1.00 56.81 84 ALA A O 1
ATOM 695 N N . SER A 1 85 ? 10.806 -7.486 -17.754 1.00 58.69 85 SER A N 1
ATOM 696 C CA . SER A 1 85 ? 11.730 -6.960 -18.769 1.00 58.69 85 SER A CA 1
ATOM 697 C C . SER A 1 85 ? 12.704 -8.030 -19.277 1.00 58.69 85 SER A C 1
ATOM 699 O O . SER A 1 85 ? 12.991 -8.063 -20.475 1.00 58.69 85 SER A O 1
ATOM 701 N N . TYR A 1 86 ? 13.141 -8.955 -18.417 1.00 57.97 86 TYR A N 1
ATOM 702 C CA . TYR A 1 86 ? 13.971 -10.104 -18.799 1.00 57.97 86 TYR A CA 1
ATOM 703 C C . TYR A 1 86 ? 13.259 -11.034 -19.785 1.00 57.97 86 TYR A C 1
ATOM 705 O O . TYR A 1 86 ? 13.838 -11.394 -20.806 1.00 57.97 86 TYR A O 1
ATOM 713 N N . THR A 1 87 ? 11.987 -11.364 -19.554 1.00 59.53 87 THR A N 1
ATOM 714 C CA . THR A 1 87 ? 11.199 -12.191 -20.489 1.00 59.53 87 THR A CA 1
ATOM 715 C C . THR A 1 87 ? 11.051 -11.534 -21.865 1.00 59.53 87 THR A C 1
ATOM 717 O O . THR A 1 87 ? 11.185 -12.212 -22.885 1.00 59.53 87 THR A O 1
ATOM 720 N N . LYS A 1 88 ? 10.868 -10.206 -21.926 1.00 60.09 88 LYS A N 1
ATOM 721 C CA . LYS A 1 88 ? 10.892 -9.455 -23.194 1.00 60.09 88 LYS A CA 1
ATOM 722 C C . LYS A 1 88 ? 12.255 -9.521 -23.881 1.00 60.09 88 LYS A C 1
ATOM 724 O O . LYS A 1 88 ? 12.294 -9.758 -25.085 1.00 60.09 88 LYS A O 1
ATOM 729 N N . LYS A 1 89 ? 13.355 -9.358 -23.136 1.00 60.91 89 LYS A N 1
ATOM 730 C CA . LYS A 1 89 ? 14.721 -9.461 -23.678 1.00 60.91 89 LYS A CA 1
ATOM 731 C C . LYS A 1 89 ? 15.025 -10.856 -24.222 1.00 60.91 89 LYS A C 1
ATOM 733 O O . LYS A 1 89 ? 15.560 -10.956 -25.316 1.00 60.91 89 LYS A O 1
ATOM 738 N N . ILE A 1 90 ? 14.623 -11.918 -23.520 1.00 67.19 90 ILE A N 1
ATOM 739 C CA . ILE A 1 90 ? 14.793 -13.307 -23.978 1.00 67.19 90 ILE A CA 1
ATOM 740 C C . ILE A 1 90 ? 13.991 -13.550 -25.261 1.00 67.19 90 ILE A C 1
ATOM 742 O O . ILE A 1 90 ? 14.507 -14.138 -26.206 1.00 67.19 90 ILE A O 1
ATOM 746 N N . LYS A 1 91 ? 12.746 -13.060 -25.337 1.00 69.94 91 LYS A N 1
ATOM 747 C CA . LYS A 1 91 ? 11.906 -13.198 -26.537 1.00 69.94 91 LYS A CA 1
ATOM 748 C C . LYS A 1 91 ? 12.488 -12.434 -27.734 1.00 69.94 91 LYS A C 1
ATOM 750 O O . LYS A 1 91 ? 12.487 -12.967 -28.838 1.00 69.94 91 LYS A O 1
ATOM 755 N N . LEU A 1 92 ? 13.026 -11.232 -27.507 1.00 69.44 92 LEU A N 1
ATOM 756 C CA . LEU A 1 92 ? 13.760 -10.440 -28.504 1.00 69.44 92 LEU A CA 1
ATOM 757 C C . LEU A 1 92 ? 15.037 -11.147 -28.969 1.00 69.44 92 LEU A C 1
ATOM 759 O O . LEU A 1 92 ? 15.229 -11.307 -30.168 1.00 69.44 92 LEU A O 1
ATOM 763 N N . ALA A 1 93 ? 15.864 -11.635 -28.043 1.00 72.12 93 ALA A N 1
ATOM 764 C CA . ALA A 1 93 ? 17.086 -12.371 -28.360 1.00 72.12 93 ALA A CA 1
ATOM 765 C C . ALA A 1 93 ? 16.787 -13.633 -29.183 1.00 72.12 93 ALA A C 1
ATOM 767 O O . ALA A 1 93 ? 17.426 -13.876 -30.202 1.00 72.12 93 ALA A O 1
ATOM 768 N N . LYS A 1 94 ? 15.747 -14.390 -28.810 1.00 74.94 94 LYS A N 1
ATOM 769 C CA . LYS A 1 94 ? 15.296 -15.577 -29.551 1.00 74.94 94 LYS A CA 1
ATOM 770 C C . LYS A 1 94 ? 14.821 -15.230 -30.969 1.00 74.94 94 LYS A C 1
ATOM 772 O O . LYS A 1 94 ? 15.036 -16.005 -31.893 1.00 74.94 94 LYS A O 1
ATOM 777 N N . MET A 1 95 ? 14.201 -14.062 -31.144 1.00 77.00 95 MET A N 1
ATOM 778 C CA . MET A 1 95 ? 13.738 -13.560 -32.442 1.00 77.00 95 MET A CA 1
ATOM 779 C C . MET A 1 95 ? 14.900 -13.100 -33.333 1.00 77.00 95 MET A C 1
ATOM 781 O O . MET A 1 95 ? 14.893 -13.386 -34.525 1.00 77.00 95 MET A O 1
ATOM 785 N N . VAL A 1 96 ? 15.912 -12.446 -32.754 1.00 76.12 96 VAL A N 1
ATOM 786 C CA . VAL A 1 96 ? 17.140 -12.035 -33.456 1.00 76.12 96 VAL A CA 1
ATOM 787 C C . VAL A 1 96 ? 17.948 -13.252 -33.897 1.00 76.12 96 VAL A C 1
ATOM 789 O O . VAL A 1 96 ? 18.300 -13.339 -35.065 1.00 76.12 96 VAL A O 1
ATOM 792 N N . ILE A 1 97 ? 18.164 -14.228 -33.008 1.00 71.75 97 ILE A N 1
ATOM 793 C CA . ILE A 1 97 ? 18.847 -15.487 -33.351 1.00 71.75 97 ILE A CA 1
ATOM 794 C C . ILE A 1 97 ? 18.110 -16.185 -34.498 1.00 71.75 97 ILE A C 1
ATOM 796 O O . ILE A 1 97 ? 18.722 -16.524 -35.504 1.00 71.75 97 ILE A O 1
ATOM 800 N N . LYS A 1 98 ? 16.781 -16.321 -34.415 1.00 72.31 98 LYS A N 1
ATOM 801 C CA . LYS A 1 98 ? 15.996 -16.937 -35.494 1.00 72.31 98 LYS A CA 1
ATOM 802 C C . LYS A 1 98 ? 16.142 -16.205 -36.837 1.00 72.31 98 LYS A C 1
ATOM 804 O O . LYS A 1 98 ? 16.085 -16.851 -37.868 1.00 72.31 98 LYS A O 1
AT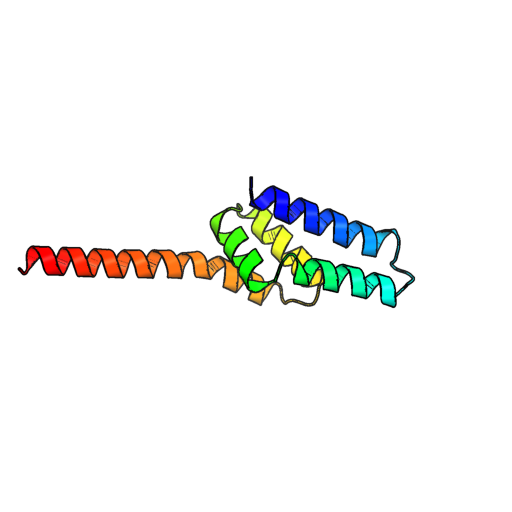OM 809 N N . LYS A 1 99 ? 16.330 -14.883 -36.826 1.00 73.25 99 LYS A N 1
ATOM 810 C CA . LYS A 1 99 ? 16.489 -14.058 -38.034 1.00 73.25 99 LYS A CA 1
ATOM 811 C C . LYS A 1 99 ? 17.903 -14.103 -38.632 1.00 73.25 99 LYS A C 1
ATOM 813 O O . LYS A 1 99 ? 18.057 -13.762 -39.792 1.00 73.25 99 LYS A O 1
ATOM 818 N N . ILE A 1 100 ? 18.916 -14.464 -37.842 1.00 74.00 100 ILE A N 1
ATOM 819 C CA . ILE A 1 100 ? 20.309 -14.627 -38.302 1.00 74.00 100 ILE A CA 1
ATOM 820 C C . ILE A 1 100 ? 20.544 -16.043 -38.851 1.00 74.00 100 ILE A C 1
ATOM 822 O O . ILE A 1 100 ? 21.355 -16.226 -39.750 1.00 74.00 100 ILE A O 1
ATOM 826 N N . PHE A 1 101 ? 19.844 -17.039 -38.301 1.00 62.78 101 PHE A N 1
ATOM 827 C CA . PHE A 1 101 ? 19.962 -18.454 -38.673 1.00 62.78 101 PHE A CA 1
ATOM 828 C C . PHE A 1 101 ? 18.813 -18.956 -39.581 1.00 62.78 101 PHE A C 1
ATOM 830 O O . PHE A 1 101 ? 18.593 -20.162 -39.679 1.00 62.78 101 PHE A O 1
ATOM 837 N N . SER A 1 102 ? 18.052 -18.054 -40.211 1.00 50.88 102 SER A N 1
ATOM 838 C CA . SER A 1 102 ? 17.146 -18.322 -41.347 1.00 50.88 102 SER A CA 1
ATOM 839 C C . SER A 1 102 ? 17.630 -17.534 -42.547 1.00 50.88 102 SER A C 1
ATOM 841 O O . SER A 1 102 ? 17.504 -18.072 -43.663 1.00 50.88 102 SER A O 1
#

Radius of gyration: 18.38 Å; chains: 1; bounding box: 36×29×60 Å

Foldseek 3Di:
DLLVVLVVLLCVLQCCLVPPPVVPPVVNLVSLVVNCVVQPLLVNLLVCLVPPDPVSQQVSLVSVVVSVDHSVVSVVSSCCVVVVVVVVVVVVVVVVVVVVVD